Protein AF-A0A959B3N3-F1 (afdb_monomer_lite)

Structure (mmCIF, N/CA/C/O backbone):
data_AF-A0A959B3N3-F1
#
_entry.id   AF-A0A959B3N3-F1
#
loop_
_atom_site.group_PDB
_atom_site.id
_atom_site.type_symbol
_atom_site.label_atom_id
_atom_site.label_alt_id
_atom_site.label_comp_id
_atom_site.label_asym_id
_atom_site.label_entity_id
_atom_site.label_seq_id
_atom_site.pdbx_PDB_ins_code
_atom_site.Cartn_x
_atom_site.Cartn_y
_atom_site.Cartn_z
_atom_site.occupancy
_atom_site.B_iso_or_equiv
_atom_site.auth_seq_id
_atom_site.auth_comp_id
_atom_site.auth_asym_id
_atom_site.auth_atom_id
_atom_site.pdbx_PDB_model_num
ATOM 1 N N . LEU A 1 1 ? -29.443 10.489 -6.679 1.00 75.12 1 LEU A N 1
ATOM 2 C CA . LEU A 1 1 ? -28.954 9.112 -6.446 1.00 75.12 1 LEU A CA 1
ATOM 3 C C . LEU A 1 1 ? -28.829 8.736 -4.958 1.00 75.12 1 LEU A C 1
ATOM 5 O O . LEU A 1 1 ? -28.704 7.553 -4.718 1.00 75.12 1 LEU A O 1
ATOM 9 N N . ASN A 1 2 ? -28.940 9.650 -3.974 1.00 88.50 2 ASN A N 1
ATOM 10 C CA . ASN A 1 2 ? -28.895 9.331 -2.5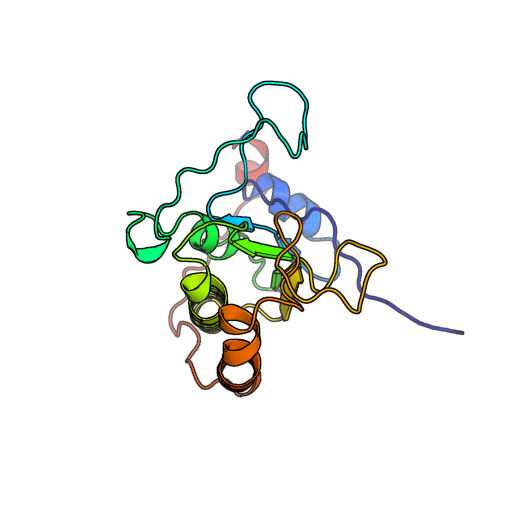25 1.00 88.50 2 ASN A CA 1
ATOM 11 C C . ASN A 1 2 ? -27.792 8.323 -2.126 1.00 88.50 2 ASN A C 1
ATOM 13 O O . ASN A 1 2 ? -28.043 7.385 -1.376 1.00 88.50 2 ASN A O 1
ATOM 17 N N . VAL A 1 3 ? -26.597 8.496 -2.697 1.00 91.31 3 VAL A N 1
ATOM 18 C CA . VAL A 1 3 ? -25.421 7.670 -2.403 1.00 91.31 3 VAL A CA 1
ATOM 19 C C . VAL A 1 3 ? -24.629 8.355 -1.297 1.00 91.31 3 VAL A C 1
ATOM 21 O O . VAL A 1 3 ? -24.395 9.560 -1.378 1.00 91.31 3 VAL A O 1
ATOM 24 N N . GLN A 1 4 ? -24.224 7.583 -0.294 1.00 91.88 4 GLN A N 1
ATOM 25 C CA . GLN A 1 4 ? -23.245 7.970 0.719 1.00 91.88 4 GLN A CA 1
ATOM 26 C C . GLN A 1 4 ? -21.955 7.192 0.450 1.00 91.88 4 GLN A C 1
ATOM 28 O O . GLN A 1 4 ? -22.017 6.011 0.106 1.00 91.88 4 GLN A O 1
ATOM 33 N N . ALA A 1 5 ? -20.812 7.863 0.563 1.00 93.50 5 ALA A N 1
ATOM 34 C CA . ALA A 1 5 ? -19.488 7.273 0.404 1.00 93.50 5 ALA A CA 1
ATOM 35 C C . ALA A 1 5 ? -18.629 7.667 1.613 1.00 93.50 5 ALA A C 1
ATOM 37 O O . ALA A 1 5 ? -18.752 8.815 2.049 1.00 93.50 5 ALA A O 1
ATOM 38 N N . PRO A 1 6 ? -17.802 6.750 2.144 1.00 94.69 6 PRO A N 1
ATOM 39 C CA . PRO A 1 6 ? -16.911 7.061 3.253 1.00 94.69 6 PRO A CA 1
ATOM 40 C C . PRO A 1 6 ? -15.811 8.032 2.805 1.00 94.69 6 PRO A C 1
ATOM 42 O O . PRO A 1 6 ? -15.392 8.014 1.644 1.00 94.69 6 PRO A O 1
ATOM 45 N N . ILE A 1 7 ? -15.343 8.870 3.725 1.00 95.00 7 ILE A N 1
ATOM 46 C CA . ILE A 1 7 ? -14.313 9.885 3.500 1.00 95.00 7 ILE A CA 1
ATOM 47 C C . ILE A 1 7 ? -13.099 9.591 4.389 1.00 95.00 7 ILE A C 1
ATOM 49 O O . ILE A 1 7 ? -13.245 9.379 5.591 1.00 95.00 7 ILE A O 1
ATOM 53 N N . THR A 1 8 ? -11.910 9.644 3.789 1.00 94.25 8 THR A N 1
ATOM 54 C CA . THR A 1 8 ? -10.601 9.664 4.466 1.00 94.25 8 T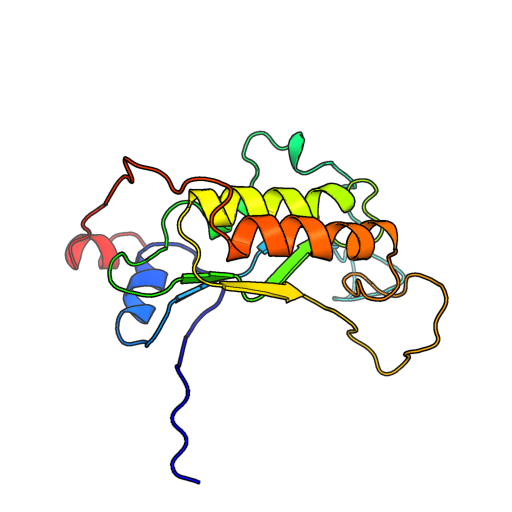HR A CA 1
ATOM 55 C C . THR A 1 8 ? -9.822 10.918 4.061 1.00 94.25 8 THR A C 1
ATOM 57 O O . THR A 1 8 ? -10.274 11.689 3.206 1.00 94.25 8 THR A O 1
ATOM 60 N N . GLY A 1 9 ? -8.687 11.156 4.713 1.00 92.25 9 GLY A N 1
ATOM 61 C CA . GLY A 1 9 ? -7.895 12.372 4.608 1.00 92.25 9 GLY A CA 1
ATOM 62 C C . GLY A 1 9 ? -6.548 12.108 3.957 1.00 92.25 9 GLY A C 1
ATOM 63 O O . GLY A 1 9 ? -6.462 11.887 2.751 1.00 92.25 9 GLY A O 1
ATOM 64 N N . ALA A 1 10 ? -5.489 12.215 4.756 1.00 89.12 10 ALA A N 1
ATOM 65 C CA . ALA A 1 10 ? -4.125 11.973 4.308 1.00 89.12 10 ALA A CA 1
ATOM 66 C C . ALA A 1 10 ? -3.822 10.470 4.244 1.00 89.12 10 ALA A C 1
ATOM 68 O O . ALA A 1 10 ? -4.444 9.669 4.933 1.00 89.12 10 ALA A O 1
ATOM 69 N N . ASN A 1 11 ? -2.830 10.120 3.437 1.00 88.12 11 ASN A N 1
ATOM 70 C CA . ASN A 1 11 ? -2.425 8.752 3.112 1.00 88.12 11 ASN A CA 1
ATOM 71 C C . ASN A 1 11 ? -0.922 8.516 3.350 1.00 88.12 11 ASN A C 1
ATOM 73 O O . ASN A 1 11 ? -0.313 7.652 2.730 1.00 88.12 11 ASN A O 1
ATOM 77 N N . ALA A 1 12 ? -0.310 9.371 4.162 1.00 84.50 12 ALA A N 1
ATOM 78 C CA . ALA A 1 12 ? 1.100 9.328 4.517 1.00 84.50 12 ALA A CA 1
ATOM 79 C C . ALA A 1 12 ? 1.209 9.783 5.970 1.00 84.50 12 ALA A C 1
ATOM 81 O O . ALA A 1 12 ? 1.616 10.911 6.256 1.00 84.50 12 ALA A O 1
ATOM 82 N N . LEU A 1 13 ? 0.720 8.946 6.879 1.00 82.75 13 LEU A N 1
ATOM 83 C CA . LEU A 1 13 ? 0.649 9.299 8.289 1.00 82.75 13 LEU A CA 1
ATOM 84 C C . LEU A 1 13 ? 2.064 9.304 8.876 1.00 82.75 13 LEU A C 1
ATOM 86 O O . LEU A 1 13 ? 2.720 8.275 8.989 1.00 82.75 13 LEU A O 1
ATOM 90 N N . GLY A 1 14 ? 2.561 10.486 9.241 1.00 80.25 14 GLY A N 1
ATOM 91 C CA . GLY A 1 14 ? 3.908 10.661 9.784 1.00 80.25 14 GLY A CA 1
ATOM 92 C C . GLY A 1 14 ? 3.991 10.494 11.300 1.00 80.25 14 GLY A C 1
ATOM 93 O O . GLY A 1 14 ? 5.087 10.495 11.864 1.00 80.25 14 GLY A O 1
ATOM 94 N N . GLY A 1 15 ? 2.850 10.371 11.980 1.00 84.25 15 GLY A N 1
ATOM 95 C CA . GLY A 1 15 ? 2.783 10.246 13.427 1.00 84.25 15 GLY A CA 1
ATOM 96 C C . GLY A 1 15 ? 1.388 10.506 13.982 1.00 84.25 15 GLY A C 1
ATOM 97 O O . GLY A 1 15 ? 0.422 10.739 13.261 1.00 84.25 15 GLY A O 1
ATOM 98 N N . VAL A 1 16 ? 1.299 10.515 15.307 1.00 85.19 16 VAL A N 1
ATOM 99 C CA . VAL A 1 16 ? 0.043 10.712 16.047 1.00 85.19 16 VAL A CA 1
ATOM 100 C C . VAL A 1 16 ? -0.568 12.093 15.811 1.00 85.19 16 VAL A C 1
ATOM 102 O O . VAL A 1 16 ? -1.786 12.222 15.810 1.00 85.19 16 VAL A O 1
ATOM 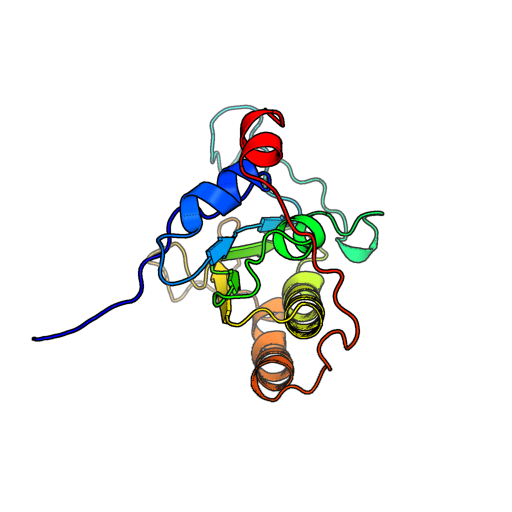105 N N . SER A 1 17 ? 0.257 13.124 15.586 1.00 85.88 17 SER A N 1
ATOM 106 C CA . SER A 1 17 ? -0.248 14.450 15.209 1.00 85.88 17 SER A CA 1
ATOM 107 C C . SER A 1 17 ? -1.055 14.371 13.914 1.00 85.88 17 SER A C 1
ATOM 109 O O . SER A 1 17 ? -2.207 14.798 13.892 1.00 85.88 17 SER A O 1
ATOM 111 N N . ASP A 1 18 ? -0.524 13.709 12.883 1.00 87.25 18 ASP A N 1
ATOM 112 C CA . ASP A 1 18 ? -1.244 13.507 11.623 1.00 87.25 18 ASP A CA 1
ATOM 113 C C . ASP A 1 18 ? -2.483 12.626 11.821 1.00 87.25 18 ASP A C 1
ATOM 115 O O . ASP A 1 18 ? -3.557 12.972 11.327 1.00 87.25 18 ASP A O 1
ATOM 119 N N . ALA A 1 19 ? -2.375 11.543 12.602 1.00 87.62 19 ALA A N 1
ATOM 120 C CA . ALA A 1 19 ? -3.509 10.669 12.914 1.00 87.62 19 ALA A CA 1
ATOM 121 C C . ALA A 1 19 ? -4.658 11.431 13.605 1.00 87.62 19 ALA A C 1
ATOM 123 O O . ALA A 1 19 ? -5.818 11.250 13.237 1.00 87.62 19 ALA A O 1
ATOM 124 N N . SER A 1 20 ? -4.345 12.353 14.525 1.00 88.69 20 SER A N 1
ATOM 125 C CA . SER A 1 20 ? -5.347 13.165 15.234 1.00 88.69 20 SER A CA 1
ATOM 126 C C . SER A 1 20 ? -6.166 14.050 14.290 1.00 88.69 20 SER A C 1
ATOM 128 O O . SER A 1 20 ? -7.364 14.254 14.482 1.00 88.69 20 SER A O 1
ATOM 130 N N . THR A 1 21 ? -5.557 14.518 13.194 1.00 89.69 21 THR A N 1
ATOM 131 C CA . THR A 1 21 ? -6.276 15.313 12.187 1.00 89.69 21 THR A CA 1
ATOM 132 C C . THR A 1 21 ? -7.317 14.494 11.418 1.00 89.69 21 THR A C 1
ATOM 134 O O . THR A 1 21 ? -8.199 15.073 10.780 1.00 89.69 21 THR A O 1
ATOM 137 N N . GLN A 1 22 ? -7.245 13.160 11.500 1.00 91.38 22 GLN A N 1
ATOM 138 C CA . GLN A 1 22 ? -8.146 12.225 10.828 1.00 91.38 22 GLN A CA 1
ATOM 139 C C . GLN A 1 22 ? -9.253 11.677 11.748 1.00 91.38 22 GLN A C 1
ATOM 141 O O . GLN A 1 22 ? -10.141 10.966 11.280 1.00 91.38 22 GLN A O 1
ATOM 146 N N . GLU A 1 23 ? -9.281 12.042 13.036 1.00 91.12 23 GLU A N 1
ATOM 147 C CA . GLU A 1 23 ? -10.293 11.575 14.004 1.00 91.12 23 GLU A CA 1
ATOM 148 C C . GLU A 1 23 ? -11.738 11.908 13.591 1.00 91.12 23 GLU A C 1
ATOM 150 O O . GLU A 1 23 ? -12.680 11.185 13.920 1.00 91.12 23 GLU A O 1
ATOM 155 N N . GLY A 1 24 ? -11.933 12.986 12.830 1.00 93.50 24 GLY A N 1
ATOM 156 C CA . GLY A 1 24 ? -13.243 13.393 12.316 1.00 93.50 24 GLY A CA 1
ATOM 157 C C . GLY A 1 24 ? -13.712 12.656 11.055 1.00 93.50 24 GLY A C 1
ATOM 158 O O . GLY A 1 24 ? -14.784 12.982 10.550 1.00 93.50 24 GLY A O 1
ATOM 159 N N . LEU A 1 25 ? -12.917 11.725 10.517 1.00 95.62 25 LEU A N 1
ATOM 160 C CA . LEU A 1 25 ? -13.167 11.047 9.239 1.00 95.62 25 LEU A CA 1
ATOM 161 C C . LEU A 1 25 ? -13.780 9.653 9.432 1.00 95.62 25 LEU A C 1
ATOM 163 O O . LEU A 1 25 ? -13.830 9.134 10.551 1.00 95.62 25 LEU A O 1
ATOM 167 N N . ASP A 1 26 ? -14.273 9.048 8.349 1.00 96.31 26 ASP A N 1
ATOM 168 C CA . ASP A 1 26 ? -14.984 7.763 8.410 1.00 96.31 26 ASP A CA 1
ATOM 169 C C . ASP A 1 26 ? -14.030 6.568 8.561 1.00 96.31 26 ASP A C 1
ATOM 171 O O . ASP A 1 26 ? -14.414 5.538 9.112 1.00 96.31 26 ASP A O 1
ATOM 175 N N . TYR A 1 27 ? -12.800 6.696 8.062 1.00 95.06 27 TYR A N 1
ATOM 176 C CA . TYR A 1 27 ? -11.740 5.691 8.143 1.00 95.06 27 TYR A CA 1
ATOM 177 C C . TYR A 1 27 ? -10.367 6.352 7.988 1.00 95.06 27 TYR A C 1
ATOM 179 O O . TYR A 1 27 ? -10.274 7.512 7.582 1.00 95.06 27 TYR A O 1
ATOM 187 N N . VAL A 1 28 ? -9.312 5.606 8.305 1.00 94.56 28 VAL A N 1
ATOM 188 C CA . VAL A 1 28 ? -7.914 6.032 8.181 1.00 94.56 28 VAL A CA 1
ATOM 189 C C . VAL A 1 28 ? -7.250 5.247 7.052 1.00 94.56 28 VAL A C 1
ATOM 191 O O . VAL A 1 28 ? -7.533 4.064 6.881 1.00 94.56 28 VAL A O 1
ATOM 194 N N . ASP A 1 29 ? -6.392 5.895 6.269 1.00 94.50 29 ASP A N 1
ATOM 195 C CA . ASP A 1 29 ? -5.685 5.269 5.150 1.00 94.50 29 ASP A CA 1
ATOM 196 C C . ASP A 1 29 ? -4.193 5.608 5.171 1.00 94.50 29 ASP A C 1
ATOM 198 O O . ASP A 1 29 ? -3.812 6.683 5.636 1.00 94.50 29 ASP A O 1
ATOM 202 N N . ASP A 1 30 ? -3.351 4.711 4.660 1.00 94.00 30 ASP A N 1
ATOM 203 C CA . ASP A 1 30 ? -1.915 4.969 4.555 1.00 94.00 30 ASP A CA 1
ATOM 204 C C . ASP A 1 30 ? -1.251 4.218 3.403 1.00 94.00 30 ASP A C 1
ATOM 206 O O . ASP A 1 30 ? -1.687 3.136 2.994 1.00 94.00 30 ASP A O 1
ATOM 210 N N . HIS A 1 31 ? -0.176 4.796 2.874 1.00 94.56 31 HIS A N 1
ATOM 211 C CA . HIS A 1 31 ? 0.515 4.326 1.679 1.00 94.56 31 HIS A CA 1
ATOM 212 C C . HIS A 1 31 ? 1.983 4.064 1.964 1.00 94.56 31 HIS A C 1
ATOM 214 O O . HIS A 1 31 ? 2.660 4.808 2.672 1.00 94.56 31 HIS A O 1
ATOM 220 N N . SER A 1 32 ? 2.532 3.029 1.336 1.00 94.56 32 SER A N 1
ATOM 221 C CA . SER A 1 32 ? 3.963 2.767 1.441 1.00 94.56 32 SER A CA 1
ATOM 222 C C . SER A 1 32 ? 4.496 1.994 0.251 1.00 94.56 32 SER A C 1
ATOM 224 O O . SER A 1 32 ? 3.799 1.214 -0.389 1.00 94.56 32 SER A O 1
ATOM 226 N N . TYR A 1 33 ? 5.768 2.211 -0.060 1.00 95.50 33 TYR A N 1
ATOM 227 C CA . TYR A 1 33 ? 6.426 1.611 -1.209 1.00 95.50 33 TYR A CA 1
ATOM 228 C C . TYR A 1 33 ? 7.756 1.016 -0.779 1.00 95.50 33 TYR A C 1
ATOM 230 O O . TYR A 1 33 ? 8.547 1.656 -0.084 1.00 95.50 33 TYR A O 1
ATOM 238 N N . TRP A 1 34 ? 8.030 -0.207 -1.225 1.00 96.94 34 TRP A N 1
ATOM 239 C CA . TRP A 1 34 ? 9.353 -0.793 -1.068 1.00 96.94 34 TRP A CA 1
ATOM 240 C C . TRP A 1 34 ? 10.231 -0.465 -2.272 1.00 96.94 34 TRP A C 1
ATOM 242 O O . TRP A 1 34 ? 9.833 -0.666 -3.423 1.00 96.94 34 TRP A O 1
ATOM 252 N N . ASP A 1 35 ? 11.447 -0.000 -1.979 1.00 95.12 35 ASP A N 1
ATOM 253 C CA . ASP A 1 35 ? 12.487 0.296 -2.966 1.00 95.12 35 ASP A CA 1
ATOM 254 C C . ASP A 1 35 ? 12.007 1.223 -4.098 1.00 95.12 35 ASP A C 1
ATOM 256 O O . ASP A 1 35 ? 12.218 0.966 -5.285 1.00 95.12 35 ASP A O 1
ATOM 260 N N . HIS A 1 36 ? 11.313 2.299 -3.710 1.00 95.00 36 HIS A N 1
ATOM 261 C CA . HIS A 1 36 ? 10.808 3.315 -4.630 1.00 95.00 36 HIS A CA 1
ATOM 262 C C . HIS A 1 36 ? 11.953 3.912 -5.474 1.00 95.00 36 HIS A C 1
ATOM 264 O O . HIS A 1 36 ? 13.026 4.193 -4.929 1.00 95.00 36 HIS A O 1
ATOM 270 N N . PRO A 1 37 ? 11.751 4.154 -6.786 1.00 96.00 37 PRO A N 1
ATOM 271 C CA . PRO A 1 37 ? 12.784 4.730 -7.636 1.00 96.00 37 PRO A CA 1
ATOM 272 C C . PRO A 1 37 ? 13.220 6.111 -7.135 1.00 96.00 37 PRO A C 1
ATOM 274 O O . PRO A 1 37 ? 12.396 6.970 -6.811 1.00 96.00 37 PRO A O 1
ATOM 277 N N . TRP A 1 38 ? 14.532 6.328 -7.105 1.00 96.25 38 TRP A N 1
ATOM 278 C CA . TRP A 1 38 ? 15.144 7.633 -6.895 1.00 96.25 38 TRP A CA 1
ATOM 279 C C . TRP A 1 38 ? 15.567 8.225 -8.237 1.00 96.25 38 TRP A C 1
ATOM 281 O O . TRP A 1 38 ? 16.161 7.539 -9.068 1.00 96.25 38 TRP A O 1
ATOM 291 N N . PHE A 1 39 ? 15.288 9.511 -8.438 1.00 97.44 39 PHE A N 1
ATOM 292 C CA . PHE A 1 39 ? 15.538 10.223 -9.687 1.00 97.44 39 PHE A CA 1
ATOM 293 C C . PHE A 1 39 ? 16.639 11.276 -9.470 1.00 97.44 39 PHE A C 1
ATOM 295 O O . PHE A 1 39 ? 16.355 12.332 -8.905 1.00 97.44 39 PHE A O 1
ATOM 302 N N . PRO A 1 40 ? 17.894 11.030 -9.898 1.00 96.94 40 PRO A N 1
ATOM 303 C CA . PRO A 1 40 ? 19.010 11.954 -9.665 1.00 96.94 40 PRO A CA 1
ATOM 304 C C . PRO A 1 40 ? 18.882 13.291 -10.408 1.00 96.94 40 PRO A C 1
ATOM 306 O O . PRO A 1 40 ? 19.556 14.258 -10.061 1.00 96.94 40 PRO A O 1
ATOM 309 N N . GLY A 1 41 ? 18.088 13.313 -11.483 1.00 96.69 41 GLY A N 1
ATOM 310 C CA . GLY A 1 41 ? 17.852 14.482 -12.326 1.00 96.69 41 GLY A CA 1
ATOM 311 C C . GLY A 1 41 ? 16.414 14.971 -12.214 1.00 96.69 41 GLY A C 1
ATOM 312 O O . GLY A 1 41 ? 16.032 15.591 -11.226 1.00 96.69 41 GLY A O 1
ATOM 313 N N . ASN A 1 42 ? 15.620 14.710 -13.254 1.00 97.31 42 ASN A N 1
ATOM 314 C CA . ASN A 1 42 ? 14.218 15.108 -13.281 1.00 97.31 42 ASN A CA 1
ATOM 315 C C . ASN A 1 42 ? 13.343 14.069 -12.567 1.00 97.31 42 ASN A C 1
ATOM 317 O O . ASN A 1 42 ? 13.539 12.872 -12.791 1.00 97.31 42 ASN A O 1
ATOM 321 N N . PRO A 1 43 ? 12.343 14.494 -11.773 1.00 95.81 43 PRO A N 1
ATOM 322 C CA . PRO A 1 43 ? 11.345 13.581 -11.229 1.00 95.81 43 PRO A CA 1
ATOM 323 C C . PRO A 1 43 ? 10.704 12.738 -12.334 1.00 95.81 43 PRO A C 1
ATOM 325 O O . PRO A 1 43 ? 10.345 13.269 -13.386 1.00 95.81 43 PRO A O 1
ATOM 328 N N . TRP A 1 44 ? 10.546 11.438 -12.075 1.00 94.12 44 TRP A N 1
ATOM 329 C CA . TRP A 1 44 ? 9.894 10.487 -12.982 1.00 94.12 44 TRP A CA 1
ATOM 330 C C . TRP A 1 44 ? 10.586 10.288 -14.339 1.00 94.12 44 TRP A C 1
ATOM 332 O O . TRP A 1 44 ? 9.955 9.816 -15.284 1.00 94.12 44 TRP A O 1
ATOM 342 N N . ASP A 1 45 ? 11.876 10.615 -14.454 1.00 95.31 45 ASP A N 1
ATOM 343 C CA . ASP A 1 45 ? 12.659 10.341 -15.661 1.00 95.31 45 ASP A CA 1
ATOM 344 C C . ASP A 1 45 ? 12.760 8.820 -15.903 1.00 95.31 45 ASP A C 1
ATOM 346 O O . ASP A 1 45 ? 13.349 8.115 -15.082 1.00 95.31 45 ASP A O 1
ATOM 350 N N . PRO A 1 46 ? 12.229 8.285 -17.019 1.00 91.75 46 PRO A N 1
ATOM 351 C CA . PRO A 1 46 ? 12.254 6.848 -17.291 1.00 91.75 46 PRO A CA 1
ATOM 352 C C . PRO A 1 46 ? 13.635 6.329 -17.723 1.00 91.75 46 PRO A C 1
ATOM 354 O O . PRO A 1 46 ? 13.829 5.114 -17.806 1.00 91.75 46 PRO A O 1
ATOM 357 N N . TYR A 1 47 ? 14.595 7.217 -17.993 1.00 94.31 47 TYR A N 1
ATOM 358 C CA . TYR A 1 47 ? 15.941 6.886 -18.463 1.00 94.31 47 TYR A CA 1
ATOM 359 C C . TYR A 1 47 ? 17.038 7.169 -17.429 1.00 94.31 47 TYR A C 1
ATOM 361 O O . TYR A 1 47 ? 18.150 6.664 -17.584 1.00 94.31 47 TYR A O 1
ATOM 369 N N . ASN A 1 48 ? 16.748 7.951 -16.386 1.00 96.00 48 ASN A N 1
ATOM 370 C CA . ASN A 1 48 ? 17.697 8.292 -15.327 1.00 96.00 48 ASN A CA 1
ATOM 371 C C . ASN A 1 48 ? 17.063 8.148 -13.939 1.00 96.00 48 ASN A C 1
ATOM 373 O O . ASN A 1 48 ? 16.630 9.120 -13.317 1.00 96.00 48 ASN A O 1
ATOM 377 N N . TRP A 1 49 ? 17.030 6.912 -13.459 1.00 96.50 49 TRP A N 1
ATOM 378 C CA . TRP A 1 49 ? 16.525 6.550 -12.142 1.00 96.50 49 TRP A CA 1
ATOM 379 C C . TRP A 1 49 ? 17.338 5.384 -11.580 1.00 96.50 49 TRP A C 1
ATOM 381 O O . TRP A 1 49 ? 17.960 4.625 -12.327 1.00 96.50 49 TRP A O 1
ATOM 391 N N . LEU A 1 50 ? 17.342 5.253 -10.258 1.00 96.75 50 LEU A N 1
ATOM 392 C CA . LEU A 1 50 ? 18.013 4.181 -9.531 1.00 96.75 50 LEU A CA 1
ATOM 393 C C . LEU A 1 50 ? 17.042 3.521 -8.551 1.00 96.75 50 LEU A C 1
ATOM 395 O O . LEU A 1 50 ? 16.130 4.163 -8.038 1.00 96.75 50 LEU A O 1
ATOM 399 N N . ILE A 1 51 ? 17.300 2.252 -8.255 1.00 96.44 51 ILE A N 1
ATOM 400 C CA . ILE A 1 51 ? 16.721 1.515 -7.127 1.00 96.44 51 ILE A CA 1
ATOM 401 C C . ILE A 1 51 ? 17.858 0.857 -6.345 1.00 96.44 51 ILE A C 1
ATOM 403 O O . ILE A 1 51 ? 18.932 0.606 -6.904 1.00 96.44 51 ILE A O 1
ATOM 407 N N . ASN A 1 52 ? 17.632 0.528 -5.076 1.00 95.44 52 ASN A N 1
ATOM 408 C CA . ASN A 1 52 ? 18.610 -0.213 -4.276 1.00 95.44 52 ASN A CA 1
ATOM 409 C C . ASN A 1 52 ? 18.649 -1.696 -4.667 1.00 95.44 52 ASN A C 1
ATOM 411 O O . ASN A 1 52 ? 19.665 -2.369 -4.466 1.00 95.44 52 ASN A O 1
ATOM 415 N N . ASN A 1 53 ? 17.545 -2.202 -5.227 1.00 96.69 53 ASN A N 1
ATOM 416 C CA . ASN A 1 53 ? 17.336 -3.582 -5.648 1.00 96.69 53 ASN A CA 1
ATOM 417 C C . ASN A 1 53 ? 17.592 -4.586 -4.513 1.00 96.69 53 ASN A C 1
ATOM 419 O O . ASN A 1 53 ? 18.278 -5.595 -4.699 1.00 96.69 53 ASN A O 1
ATOM 423 N N . GLN A 1 54 ? 17.086 -4.266 -3.320 1.00 95.94 54 GLN A N 1
ATOM 424 C CA . GLN A 1 54 ? 17.225 -5.083 -2.115 1.00 95.94 54 GLN A CA 1
ATOM 425 C C . GLN A 1 54 ? 15.910 -5.800 -1.774 1.00 95.94 54 GLN A C 1
ATOM 427 O O . GLN A 1 54 ? 14.833 -5.276 -2.078 1.00 95.94 54 GLN A O 1
ATOM 432 N N . PRO A 1 55 ? 15.974 -6.983 -1.140 1.00 96.75 55 PRO A N 1
ATOM 433 C CA . PRO A 1 55 ? 14.794 -7.638 -0.586 1.00 96.75 55 PRO A CA 1
ATOM 434 C C . PRO A 1 55 ? 14.296 -6.902 0.660 1.00 96.75 55 PRO A C 1
ATOM 436 O O . PRO A 1 55 ? 15.100 -6.556 1.530 1.00 96.75 55 PRO A O 1
ATOM 439 N N . LEU A 1 56 ? 12.977 -6.744 0.773 1.00 96.31 56 LEU A N 1
ATOM 440 C CA . LEU A 1 56 ? 12.310 -6.230 1.972 1.00 96.31 56 LEU A CA 1
ATOM 441 C C . LEU A 1 56 ? 12.630 -7.120 3.166 1.00 96.31 56 LEU A C 1
ATOM 443 O O . LEU A 1 56 ? 12.936 -6.628 4.242 1.00 96.31 56 LEU A O 1
ATOM 447 N N . LEU A 1 57 ? 12.634 -8.438 2.968 1.00 92.88 57 LEU A N 1
ATOM 448 C CA . LEU A 1 57 ? 12.850 -9.398 4.052 1.00 92.88 57 LEU A CA 1
ATOM 449 C C . LEU A 1 57 ? 14.268 -9.376 4.651 1.00 92.88 57 LEU A C 1
ATOM 451 O O . LEU A 1 57 ? 14.509 -10.044 5.656 1.00 92.88 57 LEU A O 1
ATOM 455 N N . LYS A 1 58 ? 15.223 -8.649 4.050 1.00 94.69 58 LYS A N 1
ATOM 456 C CA . LYS A 1 58 ? 16.543 -8.399 4.663 1.00 94.69 58 LYS A CA 1
ATOM 457 C C . LYS A 1 58 ? 16.686 -6.995 5.234 1.00 94.69 58 LYS A C 1
ATOM 459 O O . LYS A 1 58 ? 17.752 -6.673 5.758 1.00 94.69 58 LYS A O 1
ATOM 464 N N . ASP A 1 59 ? 15.652 -6.174 5.130 1.00 94.44 59 ASP A N 1
ATOM 465 C CA . ASP A 1 59 ? 15.606 -4.910 5.835 1.00 94.44 59 ASP A CA 1
ATOM 466 C C . ASP A 1 59 ? 15.381 -5.166 7.322 1.00 94.44 59 ASP A C 1
ATOM 468 O O . ASP A 1 59 ? 14.415 -5.823 7.709 1.00 94.44 59 ASP A O 1
ATOM 472 N N . GLY A 1 60 ? 16.268 -4.640 8.167 1.00 90.25 60 GLY A N 1
ATOM 473 C CA . GLY A 1 60 ? 16.238 -4.904 9.609 1.00 90.25 60 GLY A CA 1
ATOM 474 C C . GLY A 1 60 ? 14.965 -4.416 10.305 1.00 90.25 60 GLY A C 1
ATOM 475 O O . GLY A 1 60 ? 14.671 -4.869 11.408 1.00 90.25 60 GLY A O 1
ATOM 476 N N . TYR A 1 61 ? 14.216 -3.522 9.658 1.00 89.12 61 TYR A N 1
ATOM 477 C CA . TYR A 1 61 ? 13.002 -2.918 10.194 1.00 89.12 61 TYR A CA 1
ATOM 478 C C . TYR A 1 61 ? 11.749 -3.239 9.384 1.00 89.12 61 TYR A C 1
ATOM 480 O O . TYR A 1 61 ? 10.689 -2.743 9.748 1.00 89.12 61 TYR A O 1
ATOM 488 N N . LEU A 1 62 ? 11.848 -4.010 8.291 1.00 91.56 62 LEU A N 1
ATOM 489 C CA . LEU A 1 62 ? 10.747 -4.209 7.336 1.00 91.56 62 LEU A CA 1
ATOM 490 C C . LEU A 1 62 ? 10.039 -2.887 6.989 1.00 91.56 62 LEU A C 1
ATOM 492 O O . LEU A 1 62 ? 8.816 -2.819 6.919 1.00 91.56 62 LEU A O 1
ATOM 496 N N . SER A 1 63 ? 10.819 -1.822 6.826 1.00 90.06 63 SER A N 1
ATOM 497 C CA . SER A 1 63 ? 10.406 -0.422 6.957 1.00 90.06 63 SER A CA 1
ATOM 498 C C . SER A 1 63 ? 9.153 -0.066 6.170 1.00 90.06 63 SER A C 1
ATOM 500 O O . SER A 1 63 ? 8.266 0.560 6.729 1.00 90.06 63 SER A O 1
ATOM 502 N N . SER A 1 64 ? 9.008 -0.516 4.919 1.00 93.62 64 SER A N 1
ATOM 503 C CA . SER A 1 64 ? 7.779 -0.225 4.160 1.00 93.62 64 SER A CA 1
ATOM 504 C C . SER A 1 64 ? 6.508 -0.807 4.797 1.00 93.62 64 SER A C 1
ATOM 506 O O . SER A 1 64 ? 5.466 -0.166 4.739 1.00 93.62 64 SER A O 1
ATOM 508 N N . ILE A 1 65 ? 6.584 -1.989 5.411 1.00 93.50 65 ILE A N 1
ATOM 509 C CA . ILE A 1 65 ? 5.467 -2.627 6.119 1.00 93.50 65 ILE A CA 1
ATOM 510 C C . ILE A 1 65 ? 5.288 -1.990 7.492 1.00 93.50 65 ILE A C 1
ATOM 512 O O . ILE A 1 65 ? 4.178 -1.650 7.877 1.00 93.50 65 ILE A O 1
ATOM 516 N N . THR A 1 66 ? 6.381 -1.775 8.218 1.00 89.31 66 THR A N 1
ATOM 517 C CA . THR A 1 66 ? 6.338 -1.136 9.536 1.00 89.31 66 THR A CA 1
ATOM 518 C C . THR A 1 66 ? 5.757 0.275 9.452 1.00 89.31 66 THR A C 1
ATOM 520 O O . THR A 1 66 ? 4.957 0.630 10.302 1.00 89.31 66 THR A O 1
ATOM 523 N N . ASN A 1 67 ? 6.053 1.051 8.407 1.00 87.75 67 ASN A N 1
ATOM 524 C CA . ASN A 1 67 ? 5.507 2.402 8.240 1.00 87.75 67 ASN A CA 1
ATOM 525 C C . ASN A 1 67 ? 3.970 2.441 8.245 1.00 87.75 67 ASN A C 1
ATOM 527 O O . ASN A 1 67 ? 3.409 3.368 8.806 1.00 87.75 67 ASN A O 1
ATOM 531 N N . ILE A 1 68 ? 3.308 1.428 7.682 1.00 89.62 68 ILE A N 1
ATOM 532 C CA . ILE A 1 68 ? 1.836 1.338 7.628 1.00 89.62 68 ILE A CA 1
ATOM 533 C C . ILE A 1 68 ? 1.259 0.502 8.783 1.00 89.62 68 ILE A C 1
ATOM 535 O O . ILE A 1 68 ? 0.135 0.702 9.221 1.00 89.62 68 ILE A O 1
ATOM 539 N N . CYS A 1 69 ? 2.017 -0.443 9.336 1.00 84.00 69 CYS A N 1
ATOM 540 C CA . CYS A 1 69 ? 1.506 -1.341 10.373 1.00 84.00 69 CYS A CA 1
ATOM 541 C C . CYS A 1 69 ? 1.848 -0.912 11.813 1.00 84.00 69 CYS A C 1
ATOM 543 O O . CYS A 1 69 ? 1.232 -1.410 12.751 1.00 84.00 69 CYS A O 1
ATOM 545 N N . ALA A 1 70 ? 2.802 -0.002 12.036 1.00 72.94 70 ALA A N 1
ATOM 546 C CA . ALA A 1 70 ? 3.367 0.277 13.365 1.00 72.94 70 ALA A CA 1
ATOM 547 C C . ALA A 1 70 ? 2.576 1.265 14.248 1.00 72.94 70 ALA A C 1
ATOM 549 O O . ALA A 1 70 ? 3.170 1.940 15.089 1.00 72.94 70 ALA A O 1
ATOM 550 N N . GLY A 1 71 ? 1.245 1.303 14.132 1.00 65.75 71 GLY A N 1
ATOM 551 C CA . GLY A 1 71 ? 0.396 1.875 15.188 1.00 65.75 71 GLY A CA 1
ATOM 552 C C . GLY A 1 71 ? -0.128 3.293 14.960 1.00 65.75 71 GLY A C 1
ATOM 553 O O . GLY A 1 71 ? -0.345 4.016 15.927 1.00 65.75 71 GLY A O 1
ATOM 554 N N . LEU A 1 72 ? -0.366 3.690 13.707 1.00 77.62 72 LEU A N 1
ATOM 555 C CA . LEU A 1 72 ? -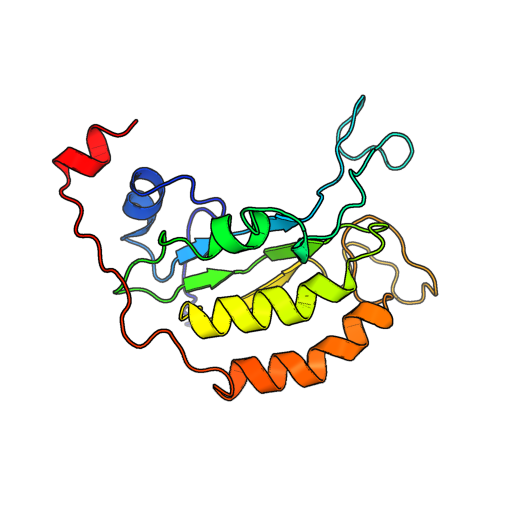1.142 4.903 13.381 1.00 77.62 72 LEU A CA 1
ATOM 556 C C . LEU A 1 72 ? -2.622 4.607 13.109 1.00 77.62 72 LEU A C 1
ATOM 558 O O . LEU A 1 72 ? -3.368 5.465 12.642 1.00 77.62 72 LEU A O 1
ATOM 562 N N . GLN A 1 73 ? -3.046 3.387 13.428 1.00 85.62 73 GLN A N 1
ATOM 563 C CA . GLN A 1 73 ? -4.439 2.981 13.384 1.00 85.62 73 GLN A CA 1
ATOM 564 C C . GLN A 1 73 ? -5.171 3.565 14.595 1.00 85.62 73 GLN A C 1
ATOM 566 O O . GLN A 1 73 ? -4.700 3.459 15.729 1.00 85.62 73 GLN A O 1
ATOM 571 N N . LEU A 1 74 ? -6.325 4.183 14.351 1.00 90.00 74 LEU A N 1
ATOM 572 C CA . LEU A 1 74 ? -7.221 4.633 15.411 1.00 90.00 74 LEU A CA 1
ATOM 573 C C . LEU A 1 74 ? -8.142 3.467 15.777 1.00 90.00 74 LEU A C 1
ATOM 575 O O . LEU A 1 74 ? -8.819 2.930 14.906 1.00 90.00 74 LEU A O 1
ATOM 579 N N . SER A 1 75 ? -8.166 3.069 17.052 1.00 88.94 75 SER A N 1
ATOM 580 C CA . SER A 1 75 ? -8.854 1.848 17.505 1.00 88.94 75 SER A CA 1
ATOM 581 C C . SER A 1 75 ? -10.373 1.857 17.303 1.00 88.94 75 SER A C 1
ATOM 583 O O . SER A 1 75 ? -11.016 0.812 17.381 1.00 88.94 75 SER A O 1
ATOM 585 N N . ASP A 1 76 ? -10.964 3.021 17.045 1.00 91.25 76 ASP A N 1
ATOM 586 C CA . ASP A 1 76 ? -12.389 3.211 16.793 1.00 91.25 76 ASP A CA 1
ATOM 587 C C . ASP A 1 76 ? -12.733 3.404 15.305 1.00 91.25 76 ASP A C 1
ATOM 589 O O . ASP A 1 76 ? -13.889 3.695 14.981 1.00 91.25 76 ASP A O 1
ATOM 593 N N . LYS A 1 77 ? -11.764 3.241 14.391 1.00 93.50 77 LYS A N 1
ATOM 594 C CA . LYS A 1 77 ? -11.960 3.446 12.950 1.00 93.50 77 LYS A CA 1
ATOM 595 C C . LYS A 1 77 ? -11.432 2.289 12.112 1.00 93.50 77 LYS A C 1
ATOM 597 O O . LYS A 1 77 ? -10.388 1.734 12.440 1.00 93.50 77 LYS A O 1
ATOM 602 N N . PRO A 1 78 ? -12.079 1.998 10.968 1.00 95.31 78 PRO A N 1
ATOM 603 C CA . PRO A 1 78 ? -11.476 1.135 9.972 1.00 95.31 78 PRO A CA 1
ATOM 604 C C . PRO A 1 78 ? -10.147 1.714 9.478 1.00 95.31 78 PRO A C 1
ATOM 606 O O . PRO A 1 78 ? -10.026 2.932 9.292 1.00 95.31 78 PRO A O 1
ATOM 609 N N . TYR A 1 79 ? -9.183 0.842 9.209 1.00 94.69 79 TYR A N 1
ATOM 610 C CA . TYR A 1 79 ? -7.879 1.206 8.672 1.00 94.69 79 TYR A CA 1
ATOM 611 C C . TYR A 1 79 ? -7.619 0.515 7.333 1.00 94.69 79 TYR A C 1
ATOM 613 O O . TYR A 1 79 ? -7.735 -0.705 7.203 1.00 94.69 79 TYR A O 1
ATOM 621 N N . THR A 1 80 ? -7.243 1.286 6.317 1.00 95.69 80 THR A N 1
ATOM 622 C CA . THR A 1 80 ? -6.946 0.768 4.981 1.00 95.69 80 THR A CA 1
ATOM 623 C C . THR A 1 80 ? -5.524 1.082 4.546 1.00 95.69 80 THR A C 1
ATOM 625 O O . THR A 1 80 ? -4.912 2.061 4.956 1.00 95.69 80 THR A O 1
ATOM 628 N N . VAL A 1 81 ? -5.003 0.233 3.667 1.00 96.06 81 VAL A N 1
ATOM 629 C CA . VAL A 1 81 ? -3.780 0.484 2.909 1.00 96.06 81 VAL A CA 1
ATOM 630 C C . VAL A 1 81 ? -4.185 0.559 1.449 1.00 96.06 81 VAL A C 1
ATOM 632 O O . VAL A 1 81 ? -4.253 -0.471 0.771 1.00 96.06 81 VAL A O 1
ATOM 635 N N . SER A 1 82 ? -4.547 1.752 0.974 1.00 95.50 82 SER A N 1
ATOM 636 C CA . SER A 1 82 ? -5.085 1.892 -0.382 1.00 95.50 82 SER A CA 1
ATOM 637 C C . SER A 1 82 ? -4.021 1.976 -1.484 1.00 95.50 82 SER A C 1
ATOM 639 O O . SER A 1 82 ? -4.351 1.814 -2.663 1.00 95.50 82 SER A O 1
ATOM 641 N N . GLU A 1 83 ? -2.742 2.120 -1.124 1.00 95.88 83 GLU A N 1
ATOM 642 C CA . GLU A 1 83 ? -1.622 1.962 -2.051 1.00 95.88 83 GLU A CA 1
ATOM 643 C C . GLU A 1 83 ? -0.412 1.281 -1.400 1.00 95.88 83 GLU A C 1
ATOM 645 O O . GLU A 1 83 ? 0.165 1.751 -0.418 1.00 95.88 83 GLU A O 1
ATOM 650 N N . TYR A 1 84 ? 0.026 0.182 -2.015 1.00 96.88 84 TYR A N 1
ATOM 651 C CA . TYR A 1 84 ? 1.315 -0.442 -1.731 1.00 96.88 84 TYR A CA 1
ATOM 652 C C . TYR A 1 84 ? 1.911 -1.083 -2.984 1.00 96.88 84 TYR A C 1
ATOM 654 O O . TYR A 1 84 ? 1.195 -1.738 -3.751 1.00 96.88 84 TYR A O 1
ATOM 662 N N . ASN A 1 85 ? 3.225 -0.933 -3.190 1.00 97.00 85 ASN A N 1
ATOM 663 C CA . ASN A 1 85 ? 3.939 -1.593 -4.286 1.00 97.00 85 ASN A CA 1
ATOM 664 C C . ASN A 1 85 ? 5.431 -1.808 -3.997 1.00 97.00 85 ASN A C 1
ATOM 666 O O . ASN A 1 85 ? 6.050 -1.102 -3.203 1.00 97.00 85 ASN A O 1
ATOM 670 N N . HIS A 1 86 ? 6.031 -2.765 -4.704 1.00 96.88 86 HIS A N 1
ATOM 671 C CA . HIS A 1 86 ? 7.480 -2.902 -4.849 1.00 96.88 86 HIS A CA 1
ATOM 672 C C . HIS A 1 86 ? 7.848 -2.533 -6.286 1.00 96.88 86 HIS A C 1
ATOM 674 O O . HIS A 1 86 ? 7.443 -3.241 -7.210 1.00 96.88 86 HIS A O 1
ATOM 680 N N . ALA A 1 87 ? 8.618 -1.465 -6.496 1.00 94.50 87 ALA A N 1
ATOM 681 C CA . ALA A 1 87 ? 8.853 -0.940 -7.841 1.00 94.50 87 ALA A CA 1
ATOM 682 C C . ALA A 1 87 ? 9.617 -1.925 -8.752 1.00 94.50 87 ALA A C 1
ATOM 684 O O .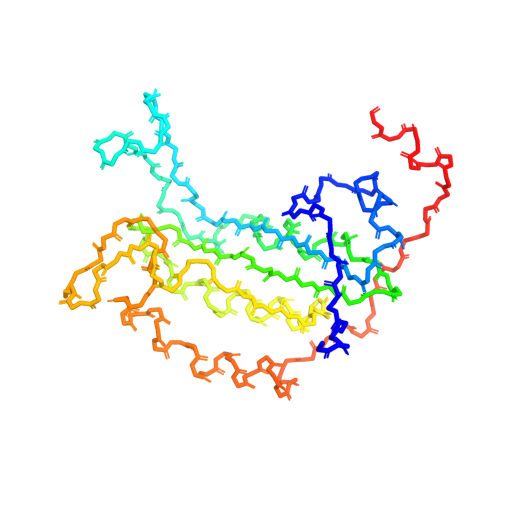 ALA A 1 87 ? 10.633 -2.516 -8.378 1.00 94.50 87 ALA A O 1
ATOM 685 N N . ALA A 1 88 ? 9.164 -2.082 -9.994 1.00 94.44 88 ALA A N 1
ATOM 686 C CA . ALA A 1 88 ? 9.939 -2.696 -11.062 1.00 94.44 88 ALA A CA 1
ATOM 687 C C . ALA A 1 88 ? 11.191 -1.856 -11.356 1.00 94.44 88 ALA A C 1
ATOM 689 O O . ALA A 1 88 ? 11.112 -0.627 -11.375 1.00 94.44 88 ALA A O 1
ATOM 690 N N . PRO A 1 89 ? 12.344 -2.493 -11.634 1.00 94.06 89 PRO A N 1
ATOM 691 C CA . PRO A 1 89 ? 12.590 -3.921 -11.821 1.00 94.06 89 PRO A CA 1
ATOM 692 C C . PRO A 1 89 ? 13.234 -4.585 -10.589 1.00 94.06 89 PRO A C 1
ATOM 694 O O . PRO A 1 89 ? 14.115 -5.433 -10.760 1.00 94.06 89 PRO A O 1
ATOM 697 N N . ASN A 1 90 ? 12.856 -4.209 -9.358 1.00 96.31 90 ASN A N 1
ATOM 698 C CA . ASN A 1 90 ? 13.388 -4.877 -8.168 1.00 96.31 90 ASN A CA 1
ATOM 699 C C . ASN A 1 90 ? 13.205 -6.408 -8.300 1.00 96.31 90 ASN A C 1
ATOM 701 O O . ASN A 1 90 ? 12.152 -6.910 -8.699 1.00 96.31 90 ASN A O 1
ATOM 705 N N . ARG A 1 91 ? 14.266 -7.173 -8.028 1.00 96.19 91 ARG A N 1
ATOM 706 C CA . ARG A 1 91 ? 14.306 -8.632 -8.245 1.00 96.19 91 ARG A CA 1
ATOM 707 C C . ARG A 1 91 ? 13.524 -9.434 -7.205 1.00 96.19 91 ARG A C 1
ATOM 709 O O . ARG A 1 91 ? 13.340 -10.633 -7.387 1.00 96.19 91 ARG A O 1
ATOM 716 N N . PHE A 1 92 ? 13.097 -8.782 -6.134 1.00 96.88 92 PHE A N 1
ATOM 717 C CA . PHE A 1 92 ? 12.451 -9.359 -4.962 1.00 96.88 92 PHE A CA 1
ATOM 718 C C . PHE A 1 92 ? 10.980 -8.956 -4.848 1.00 96.88 92 PHE A C 1
ATOM 720 O O . PHE A 1 92 ? 10.355 -9.210 -3.828 1.00 96.88 92 PHE A O 1
ATOM 727 N N . ARG A 1 93 ? 10.384 -8.380 -5.900 1.00 96.06 93 ARG A N 1
ATOM 728 C CA . ARG A 1 93 ? 8.984 -7.914 -5.891 1.00 96.06 93 ARG A CA 1
ATOM 729 C C . ARG A 1 93 ? 7.966 -8.985 -5.521 1.00 96.06 93 ARG A C 1
ATOM 731 O O . ARG A 1 93 ? 6.893 -8.649 -5.041 1.00 96.06 93 ARG A O 1
ATOM 738 N N . THR A 1 94 ? 8.272 -10.267 -5.712 1.00 96.44 94 THR A N 1
ATOM 739 C CA . THR A 1 94 ? 7.397 -11.361 -5.259 1.00 96.44 94 THR A CA 1
ATOM 740 C C . THR A 1 94 ? 7.180 -11.356 -3.746 1.00 96.44 94 THR A C 1
ATOM 742 O O . THR A 1 94 ? 6.206 -11.942 -3.286 1.00 96.44 94 THR A O 1
ATOM 745 N N . GLU A 1 95 ? 8.032 -10.659 -2.981 1.00 96.56 95 GLU A N 1
ATOM 746 C CA . GLU A 1 95 ? 7.841 -10.441 -1.548 1.00 96.56 95 GLU A CA 1
ATOM 747 C C . GLU A 1 95 ? 6.606 -9.580 -1.232 1.00 96.56 95 GLU A C 1
ATOM 749 O O . GLU A 1 95 ? 5.994 -9.729 -0.176 1.00 96.56 95 GLU A O 1
ATOM 754 N N . MET A 1 96 ? 6.207 -8.716 -2.168 1.00 96.25 96 MET A N 1
ATOM 755 C CA . MET A 1 96 ? 5.166 -7.702 -2.014 1.00 96.25 96 MET A CA 1
ATOM 756 C C . MET A 1 96 ? 3.828 -8.270 -1.537 1.00 96.25 96 MET A C 1
ATOM 758 O O . MET A 1 96 ? 3.304 -7.847 -0.508 1.00 96.25 96 MET A O 1
ATOM 762 N N . VAL A 1 97 ? 3.267 -9.224 -2.291 1.00 97.19 97 VAL A N 1
ATOM 763 C CA . VAL A 1 97 ? 1.869 -9.642 -2.104 1.00 97.19 97 VAL A CA 1
ATOM 764 C C . VAL A 1 97 ? 1.683 -10.364 -0.777 1.00 97.19 97 VAL A C 1
ATOM 766 O O . VAL A 1 97 ? 0.747 -10.092 -0.030 1.00 97.19 97 VAL A O 1
ATOM 769 N N . HIS A 1 98 ? 2.593 -11.286 -0.476 1.00 94.50 98 HIS A N 1
ATOM 770 C CA . HIS A 1 98 ? 2.482 -12.111 0.713 1.00 94.50 98 HIS A CA 1
ATOM 771 C C . HIS A 1 98 ? 2.883 -11.371 1.988 1.00 94.50 98 HIS A C 1
ATOM 773 O O . HIS A 1 98 ? 2.309 -11.647 3.036 1.00 94.50 98 HIS A O 1
ATOM 779 N N . ALA A 1 99 ? 3.849 -10.443 1.914 1.00 95.25 99 ALA A N 1
ATOM 780 C CA . ALA A 1 99 ? 4.317 -9.719 3.087 1.00 95.25 99 ALA A CA 1
ATOM 781 C C . ALA A 1 99 ? 3.212 -8.783 3.557 1.00 95.25 99 ALA A C 1
ATOM 783 O O . ALA A 1 99 ? 2.771 -8.902 4.694 1.00 95.25 99 ALA A O 1
ATOM 784 N N . LEU A 1 100 ? 2.684 -7.945 2.661 1.00 95.88 100 LEU A N 1
ATOM 785 C CA . LEU A 1 100 ? 1.595 -7.053 3.032 1.00 95.88 100 LEU A CA 1
ATOM 786 C C . LEU A 1 100 ? 0.366 -7.836 3.497 1.00 95.88 100 LEU A C 1
ATOM 788 O O . LEU A 1 100 ? -0.108 -7.577 4.588 1.00 95.88 100 LEU A O 1
ATOM 792 N N . ALA A 1 101 ? -0.100 -8.849 2.757 1.00 95.75 101 ALA A N 1
ATOM 793 C CA . ALA A 1 101 ? -1.278 -9.613 3.181 1.00 95.75 101 ALA A CA 1
ATOM 794 C C . ALA A 1 101 ? -1.115 -10.251 4.573 1.00 95.75 101 ALA A C 1
ATOM 796 O O . ALA A 1 101 ? -2.077 -10.285 5.338 1.00 95.75 101 ALA A O 1
ATOM 797 N N . ALA A 1 102 ? 0.081 -10.749 4.906 1.00 94.31 102 ALA A N 1
ATOM 798 C CA . ALA A 1 102 ? 0.335 -11.366 6.202 1.00 94.31 102 ALA A CA 1
ATOM 799 C C . ALA A 1 102 ? 0.392 -10.348 7.344 1.00 94.31 102 ALA A C 1
ATOM 801 O O . ALA A 1 102 ? -0.276 -10.540 8.357 1.00 94.31 102 ALA A O 1
ATOM 802 N N . TYR A 1 103 ? 1.152 -9.265 7.176 1.00 94.19 103 TYR A N 1
ATOM 803 C CA . TYR A 1 103 ? 1.268 -8.232 8.204 1.00 94.19 103 TYR A CA 1
ATOM 804 C C . TYR A 1 103 ? -0.028 -7.439 8.359 1.00 94.19 103 TYR A C 1
ATOM 806 O O . TYR A 1 103 ? -0.442 -7.178 9.479 1.00 94.19 103 TYR A O 1
ATOM 814 N N . SER A 1 104 ? -0.729 -7.136 7.269 1.00 94.69 104 SER A N 1
ATOM 815 C CA . SER A 1 104 ? -2.041 -6.497 7.322 1.00 94.69 104 SER A CA 1
ATOM 816 C C . SER A 1 104 ? -3.071 -7.349 8.064 1.00 94.69 104 SER A C 1
ATOM 818 O O . SER A 1 104 ? -3.800 -6.808 8.884 1.00 94.69 104 SER A O 1
ATOM 820 N N . ALA A 1 105 ? -3.106 -8.669 7.832 1.00 94.69 105 ALA A N 1
ATOM 821 C CA . ALA A 1 105 ? -3.985 -9.563 8.592 1.00 94.69 105 ALA A CA 1
ATOM 822 C C . ALA A 1 105 ? -3.614 -9.608 10.083 1.00 94.69 105 ALA A C 1
ATOM 824 O O . ALA A 1 105 ? -4.495 -9.607 10.933 1.00 94.69 105 ALA A O 1
ATOM 825 N N . PHE A 1 106 ? -2.316 -9.624 10.400 1.00 93.31 106 PHE A N 1
ATOM 826 C CA . PHE A 1 106 ? -1.840 -9.623 11.783 1.00 93.31 106 PHE A CA 1
ATOM 827 C C . PHE A 1 106 ? -2.159 -8.310 12.519 1.00 93.31 106 PHE A C 1
ATOM 829 O O . PHE A 1 106 ? -2.512 -8.337 13.690 1.00 93.31 106 PHE A O 1
ATOM 836 N N . HIS A 1 107 ? -2.061 -7.172 11.831 1.00 92.12 107 HIS A N 1
ATOM 837 C CA . HIS A 1 107 ? -2.284 -5.835 12.387 1.00 92.12 107 HIS A CA 1
ATOM 838 C C . HIS A 1 107 ? -3.723 -5.320 12.220 1.00 92.12 107 HIS A C 1
ATOM 840 O O . HIS A 1 107 ? -3.923 -4.116 12.318 1.00 92.12 107 HIS A O 1
ATOM 846 N N . GLY A 1 108 ? -4.699 -6.177 11.909 1.00 92.44 108 GLY A N 1
ATOM 847 C CA . GLY A 1 108 ? -6.111 -5.772 11.862 1.00 92.44 108 GLY A CA 1
ATOM 848 C C . GLY A 1 108 ? -6.463 -4.760 10.762 1.00 92.44 108 GLY A C 1
ATOM 849 O O . GLY A 1 108 ? -7.403 -3.993 10.908 1.00 92.44 108 GLY A O 1
ATOM 850 N N . VAL A 1 109 ? -5.721 -4.726 9.649 1.00 94.88 109 VAL A N 1
ATOM 851 C CA . VAL A 1 109 ? -6.048 -3.847 8.512 1.00 94.88 109 VAL A CA 1
ATOM 852 C C . VAL A 1 109 ? -7.354 -4.316 7.859 1.00 94.88 109 VAL A C 1
ATOM 854 O O . VAL A 1 109 ? -7.467 -5.475 7.463 1.00 94.88 109 VAL A O 1
ATOM 857 N N . ASP A 1 110 ? -8.307 -3.408 7.652 1.00 95.44 110 ASP A N 1
ATOM 858 C CA . ASP A 1 110 ? -9.641 -3.707 7.114 1.00 95.44 110 ASP A CA 1
ATOM 859 C C . ASP A 1 110 ? -9.694 -3.784 5.581 1.00 95.44 110 ASP A C 1
ATOM 861 O O . ASP A 1 110 ? -10.604 -4.382 4.997 1.00 95.44 110 ASP A O 1
ATOM 865 N N . GLY A 1 111 ? -8.728 -3.175 4.889 1.00 95.31 111 GLY A N 1
ATOM 866 C CA . GLY A 1 111 ? -8.719 -3.127 3.430 1.00 95.31 111 GLY A CA 1
ATOM 867 C C . GLY A 1 111 ? -7.337 -2.923 2.829 1.00 95.31 111 GLY A C 1
ATOM 868 O O . GLY A 1 111 ? -6.561 -2.100 3.297 1.00 95.31 111 GLY A O 1
ATOM 869 N N . ILE A 1 112 ? -7.053 -3.655 1.750 1.00 96.31 112 ILE A N 1
ATOM 870 C CA . ILE A 1 112 ? -5.827 -3.510 0.961 1.00 96.31 112 ILE A CA 1
ATOM 871 C C . ILE A 1 112 ? -6.205 -3.213 -0.489 1.00 96.31 112 ILE A C 1
ATOM 873 O O . ILE A 1 112 ? -6.940 -3.989 -1.114 1.00 96.31 112 ILE A O 1
ATOM 877 N N . MET A 1 113 ? -5.644 -2.144 -1.049 1.00 95.94 113 MET A N 1
ATOM 878 C CA . MET A 1 113 ? -5.685 -1.841 -2.474 1.00 95.94 113 MET A CA 1
ATOM 879 C C . MET A 1 113 ? -4.257 -1.672 -3.000 1.00 95.94 113 MET A C 1
ATOM 881 O O . MET A 1 113 ? -3.373 -1.119 -2.354 1.00 95.94 113 MET A O 1
ATOM 885 N N . TRP A 1 114 ? -4.007 -2.245 -4.174 1.00 96.31 114 TRP A N 1
ATOM 886 C CA . TRP A 1 114 ? -2.659 -2.377 -4.717 1.00 96.31 114 TRP A CA 1
ATOM 887 C C . TRP A 1 114 ? -2.434 -1.321 -5.785 1.00 96.31 114 TRP A C 1
ATOM 889 O O . TRP A 1 114 ? -3.179 -1.273 -6.770 1.00 96.31 114 TRP A O 1
ATOM 899 N N . PHE A 1 115 ? -1.385 -0.521 -5.620 1.00 96.06 115 PHE A N 1
ATOM 900 C CA . PHE A 1 115 ? -0.977 0.447 -6.627 1.00 96.06 115 PHE A CA 1
ATOM 901 C C . PHE A 1 115 ? 0.017 -0.209 -7.580 1.00 96.06 115 PHE A C 1
ATOM 903 O O . PHE A 1 115 ? 0.960 -0.812 -7.113 1.00 96.06 115 PHE A O 1
ATOM 910 N N . ASP A 1 116 ? -0.117 -0.166 -8.894 1.00 94.31 116 ASP A N 1
ATOM 911 C CA . ASP A 1 116 ? -1.388 -0.063 -9.593 1.00 94.31 116 ASP A CA 1
ATOM 912 C C . ASP A 1 116 ? -1.595 -1.300 -10.463 1.00 94.31 116 ASP A C 1
ATOM 914 O O . ASP A 1 116 ? -0.664 -2.055 -10.761 1.00 94.31 116 ASP A O 1
ATOM 918 N N . TYR A 1 117 ? -2.843 -1.538 -10.872 1.00 94.69 117 TYR A N 1
ATOM 919 C CA . TYR A 1 117 ? -3.117 -2.597 -11.835 1.00 94.69 117 TYR A CA 1
ATOM 920 C C . TYR A 1 117 ? -2.480 -2.245 -13.184 1.00 94.69 117 TYR A C 1
ATOM 922 O O . TYR A 1 117 ? -1.618 -2.978 -13.670 1.00 94.69 117 TYR A O 1
ATOM 930 N N . ASN A 1 118 ? -2.862 -1.099 -13.754 1.00 93.94 118 ASN A N 1
ATOM 931 C CA . ASN A 1 118 ? -2.337 -0.541 -14.997 1.00 93.94 118 ASN A CA 1
ATOM 932 C C . ASN A 1 118 ? -2.377 0.995 -14.938 1.00 93.94 118 ASN A C 1
ATOM 934 O O . ASN A 1 118 ? -3.459 1.576 -15.001 1.00 93.94 118 ASN A O 1
ATOM 938 N N . GLY A 1 119 ? -1.214 1.637 -14.867 1.00 89.50 119 GLY A N 1
ATOM 939 C CA . GLY A 1 119 ? -1.068 3.096 -14.825 1.00 89.50 119 GLY A CA 1
ATOM 940 C C . GLY A 1 119 ? -1.110 3.772 -16.193 1.00 89.50 119 GLY A C 1
ATOM 941 O O . GLY A 1 119 ? -0.917 4.981 -16.302 1.00 89.50 119 GLY A O 1
ATOM 942 N N . GLY A 1 120 ? -1.319 3.002 -17.264 1.00 87.50 120 GLY A N 1
ATOM 943 C CA . GLY A 1 120 ? -1.388 3.499 -18.632 1.00 87.50 120 GLY A CA 1
ATOM 944 C C . GLY A 1 120 ? -2.677 3.111 -19.352 1.00 87.50 120 GLY A C 1
ATOM 945 O O . GLY A 1 120 ? -3.587 2.499 -18.805 1.00 87.50 120 GLY A O 1
ATOM 946 N N . SER A 1 121 ? -2.743 3.455 -20.637 1.00 90.00 121 SER A N 1
ATOM 947 C CA . SER A 1 121 ? -3.863 3.107 -21.525 1.00 90.00 121 SER A CA 1
ATOM 948 C C . SER A 1 121 ? -3.600 1.873 -22.395 1.00 90.00 121 SER A C 1
ATOM 950 O O . SER A 1 121 ? -4.486 1.424 -23.121 1.00 90.00 121 SER A O 1
ATOM 952 N N . GLN A 1 122 ? -2.385 1.321 -22.347 1.00 88.06 122 GLN A N 1
ATOM 953 C CA . GLN A 1 122 ? -2.020 0.122 -23.094 1.00 88.06 122 GLN A CA 1
ATOM 954 C C . GLN A 1 122 ? -2.400 -1.122 -22.284 1.00 88.06 122 GLN A C 1
ATOM 956 O O . GLN A 1 122 ? -1.924 -1.296 -21.165 1.00 88.06 122 GLN A O 1
ATOM 961 N N . TRP A 1 123 ? -3.205 -2.005 -22.870 1.00 89.88 123 TRP A N 1
ATOM 962 C CA . TRP A 1 123 ? -3.666 -3.242 -22.226 1.00 89.88 123 TRP A CA 1
ATOM 963 C C . TRP A 1 123 ? -2.992 -4.497 -22.792 1.00 89.88 123 TRP A C 1
ATOM 965 O O . TRP A 1 123 ? -2.684 -5.415 -22.043 1.00 89.88 123 TRP A O 1
ATOM 975 N N . ASP A 1 124 ? -2.658 -4.494 -24.084 1.00 89.12 124 ASP A N 1
ATOM 976 C CA . ASP A 1 124 ? -2.162 -5.680 -24.805 1.00 89.12 124 ASP A CA 1
ATOM 977 C C . ASP A 1 124 ? -0.627 -5.829 -24.788 1.00 89.12 124 ASP A C 1
ATOM 979 O O . ASP A 1 124 ? -0.038 -6.522 -25.619 1.00 89.12 124 ASP A O 1
ATOM 983 N N . GLY A 1 125 ? 0.061 -5.126 -23.883 1.00 84.06 125 GLY A N 1
ATOM 984 C CA . GLY A 1 125 ? 1.515 -5.223 -23.764 1.00 84.06 125 GLY A CA 1
ATOM 985 C C . GLY A 1 125 ? 1.943 -6.556 -23.150 1.00 84.06 125 GLY A C 1
ATOM 986 O O . GLY A 1 125 ? 1.369 -7.006 -22.165 1.00 84.06 125 GLY A O 1
ATOM 987 N N . ASN A 1 126 ? 2.994 -7.170 -23.692 1.00 88.38 126 ASN A N 1
ATOM 988 C CA . ASN A 1 126 ? 3.532 -8.458 -23.231 1.00 88.38 126 ASN A CA 1
ATOM 989 C C . ASN A 1 126 ? 4.870 -8.327 -22.476 1.00 88.38 126 ASN A C 1
ATOM 991 O O . ASN A 1 126 ? 5.637 -9.283 -22.388 1.00 88.38 126 ASN A O 1
ATOM 995 N N . PHE A 1 127 ? 5.161 -7.135 -21.957 1.00 89.44 127 PHE A N 1
ATOM 996 C CA . PHE A 1 127 ? 6.352 -6.830 -21.172 1.00 89.44 127 PHE A CA 1
ATOM 997 C C . PHE A 1 127 ? 6.007 -5.849 -20.048 1.00 89.44 127 PHE A C 1
ATOM 999 O O . PHE A 1 127 ? 5.051 -5.073 -20.161 1.00 89.44 127 PHE A O 1
ATOM 1006 N N . LEU A 1 128 ? 6.805 -5.876 -18.978 1.00 88.94 128 LEU A N 1
ATOM 1007 C CA . LEU A 1 128 ? 6.707 -4.919 -17.878 1.00 88.94 128 LEU A CA 1
ATOM 1008 C C . LEU A 1 128 ? 7.148 -3.539 -18.357 1.00 88.94 128 LEU A C 1
ATOM 1010 O O . LEU A 1 128 ? 8.263 -3.378 -18.851 1.00 88.94 128 LEU A O 1
ATOM 1014 N N . ASN A 1 129 ? 6.275 -2.551 -18.213 1.00 85.88 129 ASN A N 1
ATOM 1015 C CA . ASN A 1 129 ? 6.549 -1.167 -18.562 1.00 85.88 129 ASN A CA 1
ATOM 1016 C C . ASN A 1 129 ? 6.239 -0.256 -17.370 1.00 85.88 129 ASN A C 1
ATOM 1018 O O . ASN A 1 129 ? 5.231 -0.423 -16.691 1.00 85.88 129 ASN A O 1
ATOM 1022 N N . GLY A 1 130 ? 7.105 0.729 -17.138 1.00 89.06 130 GLY A N 1
ATOM 1023 C CA . GLY A 1 130 ? 6.996 1.597 -15.969 1.00 89.06 130 GLY A CA 1
ATOM 1024 C C . GLY A 1 130 ? 7.380 0.897 -14.664 1.00 89.06 130 GLY A C 1
ATOM 1025 O O . GLY A 1 130 ? 7.913 -0.213 -14.663 1.00 89.06 130 GLY A O 1
ATOM 1026 N N . PHE A 1 131 ? 7.137 1.592 -13.556 1.00 94.25 131 PHE A N 1
ATOM 1027 C CA . PHE A 1 131 ? 7.623 1.187 -12.239 1.00 94.25 131 PHE A CA 1
ATOM 1028 C C . PHE A 1 131 ? 6.611 0.342 -11.462 1.00 94.25 131 PHE A C 1
ATOM 1030 O O . PHE A 1 131 ? 7.013 -0.583 -10.770 1.00 94.25 131 PHE A O 1
ATOM 1037 N N . PHE A 1 132 ? 5.310 0.618 -11.572 1.00 96.00 132 PHE A N 1
ATOM 1038 C CA . PHE A 1 132 ? 4.342 0.097 -10.595 1.00 96.00 132 PHE A CA 1
ATOM 1039 C C . PHE A 1 132 ? 3.305 -0.871 -11.157 1.00 96.00 132 PHE A C 1
ATOM 1041 O O . PHE A 1 132 ? 2.795 -1.697 -10.403 1.00 96.00 132 PHE A O 1
ATOM 1048 N N . SER A 1 133 ? 3.039 -0.843 -12.465 1.00 95.00 133 SER A N 1
ATOM 1049 C CA . SER A 1 133 ? 1.964 -1.639 -13.058 1.00 95.00 133 SER A CA 1
ATOM 1050 C C . SER A 1 133 ? 2.184 -3.139 -12.952 1.00 95.00 133 SER A C 1
ATOM 1052 O O . SER A 1 133 ? 3.138 -3.697 -13.499 1.00 95.00 133 SER A O 1
ATOM 1054 N N . ILE A 1 134 ? 1.253 -3.805 -12.266 1.00 95.44 134 ILE A N 1
ATOM 1055 C CA . ILE A 1 134 ? 1.365 -5.228 -11.929 1.00 95.44 134 ILE A CA 1
ATOM 1056 C C . ILE A 1 134 ? 0.639 -6.149 -12.911 1.00 95.44 134 ILE A C 1
ATOM 1058 O O . ILE A 1 134 ? 0.989 -7.322 -12.982 1.00 95.44 134 ILE A O 1
ATOM 1062 N N . HIS A 1 135 ? -0.324 -5.657 -13.705 1.00 93.94 135 HIS A N 1
ATOM 1063 C CA . HIS A 1 135 ? -1.185 -6.502 -14.556 1.00 93.94 135 HIS A CA 1
ATOM 1064 C C . HIS A 1 135 ? -0.435 -7.409 -15.549 1.00 93.94 135 HIS A C 1
ATOM 1066 O O . HIS A 1 135 ? -0.982 -8.424 -15.975 1.00 93.94 135 HIS A O 1
ATOM 1072 N N . ARG A 1 136 ? 0.804 -7.059 -15.920 1.00 93.19 136 ARG A N 1
ATOM 1073 C CA . ARG A 1 136 ? 1.655 -7.824 -16.855 1.00 93.19 136 ARG A CA 1
ATOM 1074 C C . ARG A 1 136 ? 2.702 -8.686 -16.157 1.00 93.19 136 ARG A C 1
ATOM 1076 O O . ARG A 1 136 ? 3.418 -9.437 -16.817 1.00 93.19 136 ARG A O 1
ATOM 1083 N N . ASP A 1 137 ? 2.824 -8.565 -14.839 1.00 94.25 137 ASP A N 1
ATOM 1084 C CA . ASP A 1 137 ? 3.781 -9.329 -14.058 1.00 94.25 137 ASP A CA 1
ATOM 1085 C C . ASP A 1 137 ? 3.144 -10.606 -13.527 1.00 94.25 137 ASP A C 1
ATOM 1087 O O . ASP A 1 137 ? 2.545 -10.638 -12.453 1.00 94.25 137 ASP A O 1
ATOM 1091 N N . ASN A 1 138 ? 3.311 -11.695 -14.274 1.00 93.75 138 ASN A N 1
ATOM 1092 C CA . ASN A 1 138 ? 2.789 -12.997 -13.871 1.00 93.75 138 ASN A CA 1
ATOM 1093 C C . ASN A 1 138 ? 3.379 -13.486 -12.541 1.00 93.75 138 ASN A C 1
ATOM 1095 O O . ASN A 1 138 ? 2.701 -14.224 -11.830 1.00 93.75 138 ASN A O 1
ATOM 1099 N N . SER A 1 139 ? 4.607 -13.081 -12.187 1.00 94.25 139 SER A N 1
ATOM 1100 C CA . SER A 1 139 ? 5.219 -13.479 -10.912 1.00 94.2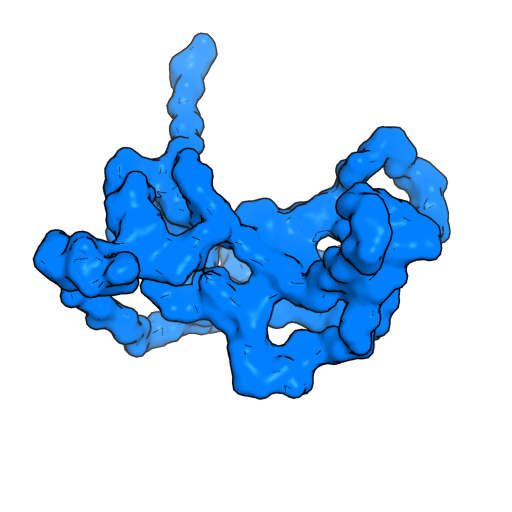5 139 SER A CA 1
ATOM 1101 C C . SER A 1 139 ? 4.501 -12.860 -9.711 1.00 94.25 139 SER A C 1
ATOM 1103 O O . SER A 1 139 ? 4.471 -13.454 -8.637 1.00 94.25 139 SER A O 1
ATOM 1105 N N . ILE A 1 140 ? 3.862 -11.709 -9.922 1.00 96.44 140 ILE A N 1
ATOM 1106 C CA . ILE A 1 140 ? 3.087 -10.976 -8.926 1.00 96.44 140 ILE A CA 1
ATOM 1107 C C . ILE A 1 140 ? 1.614 -11.379 -8.985 1.00 96.44 140 ILE A C 1
ATOM 1109 O O . ILE A 1 140 ? 1.045 -11.803 -7.980 1.00 96.44 140 ILE A O 1
ATOM 1113 N N . MET A 1 141 ? 1.004 -11.331 -10.172 1.00 96.38 141 MET A N 1
ATOM 1114 C CA . MET A 1 141 ? -0.415 -11.642 -10.375 1.00 96.38 141 MET A CA 1
ATOM 1115 C C . MET A 1 141 ? -0.785 -13.066 -9.946 1.00 96.38 141 MET A C 1
ATOM 1117 O O . MET A 1 141 ? -1.889 -13.282 -9.450 1.00 96.38 141 MET A O 1
ATOM 1121 N N . ALA A 1 142 ? 0.132 -14.033 -10.073 1.00 97.56 142 ALA A N 1
ATOM 1122 C CA . ALA A 1 142 ? -0.104 -15.409 -9.635 1.00 97.56 142 ALA A CA 1
ATOM 1123 C C . ALA A 1 142 ? -0.264 -15.558 -8.109 1.00 97.56 142 ALA A C 1
ATOM 1125 O O . ALA A 1 142 ? -0.843 -16.544 -7.656 1.00 97.56 142 ALA A O 1
ATOM 1126 N N . LEU A 1 143 ? 0.218 -14.597 -7.313 1.00 98.00 143 LEU A N 1
ATOM 1127 C CA . LEU A 1 143 ? 0.139 -14.636 -5.849 1.00 98.00 143 LEU A CA 1
ATOM 1128 C C . LEU A 1 143 ? -1.232 -14.173 -5.333 1.00 98.00 143 LEU A C 1
ATOM 1130 O O . LEU A 1 143 ? -1.720 -14.675 -4.320 1.00 98.00 143 LEU A O 1
ATOM 1134 N N . PHE A 1 144 ? -1.885 -13.254 -6.048 1.00 97.56 144 PHE A N 1
ATOM 1135 C CA . PHE A 1 144 ? -3.135 -12.623 -5.619 1.00 97.56 144 PHE A CA 1
ATOM 1136 C C . PHE A 1 144 ? -4.247 -13.604 -5.233 1.00 97.56 144 PHE A C 1
ATOM 1138 O O . PHE A 1 144 ? -4.833 -13.405 -4.170 1.00 97.56 144 PHE A O 1
ATOM 1145 N N . PRO A 1 145 ? -4.557 -14.666 -6.007 1.00 97.44 145 PRO A N 1
ATOM 1146 C CA . PRO A 1 145 ? -5.630 -15.584 -5.635 1.00 97.44 145 PRO A CA 1
ATOM 1147 C C . PRO A 1 145 ? -5.427 -16.221 -4.255 1.00 97.44 145 PRO A C 1
ATOM 1149 O O . PRO A 1 145 ? -6.374 -16.298 -3.473 1.00 97.44 145 PRO A O 1
ATOM 1152 N N . ALA A 1 146 ? -4.197 -16.635 -3.937 1.00 97.31 146 ALA A N 1
ATOM 1153 C CA . ALA A 1 146 ? -3.881 -17.279 -2.668 1.00 97.31 146 ALA A CA 1
ATOM 1154 C C . ALA A 1 146 ? -3.931 -16.284 -1.502 1.00 97.31 146 ALA A C 1
ATOM 1156 O O . ALA A 1 146 ? -4.607 -16.533 -0.507 1.00 97.31 146 ALA A O 1
ATOM 1157 N N . PHE A 1 147 ? -3.272 -15.132 -1.630 1.00 97.69 147 PHE A N 1
ATOM 1158 C CA . PHE A 1 147 ? -3.170 -14.181 -0.519 1.00 97.69 147 PHE A CA 1
ATOM 1159 C C . PHE A 1 147 ? -4.439 -13.350 -0.312 1.00 97.69 147 PHE A C 1
ATOM 1161 O O . PHE A 1 147 ? -4.775 -13.041 0.826 1.00 97.69 147 PHE A O 1
ATOM 1168 N N . ALA A 1 148 ? -5.224 -13.095 -1.364 1.00 96.56 148 ALA A N 1
ATOM 1169 C CA . ALA A 1 148 ? -6.568 -12.544 -1.203 1.00 96.56 148 ALA A CA 1
ATOM 1170 C C . ALA A 1 148 ? -7.505 -13.533 -0.494 1.00 96.56 148 ALA A C 1
ATOM 1172 O O . ALA A 1 148 ? -8.388 -13.114 0.252 1.00 96.56 148 ALA A O 1
ATOM 1173 N N . TYR A 1 149 ? -7.334 -14.843 -0.717 1.00 97.31 149 TYR A N 1
ATOM 1174 C CA . TYR A 1 149 ? -8.081 -15.861 0.020 1.00 97.31 149 TYR A CA 1
ATOM 1175 C C . TYR A 1 149 ? -7.656 -15.910 1.491 1.00 97.31 149 TYR A C 1
ATOM 1177 O O . TYR A 1 149 ? -8.527 -15.914 2.355 1.00 97.31 149 TYR A O 1
ATOM 1185 N N . VAL A 1 150 ? -6.351 -15.881 1.777 1.00 96.44 150 VAL A N 1
ATOM 1186 C CA . VAL A 1 150 ? -5.819 -15.834 3.151 1.00 96.44 150 VAL A CA 1
ATOM 1187 C C . VAL A 1 150 ? -6.357 -14.629 3.920 1.00 96.44 150 VAL A C 1
ATOM 1189 O O . VAL A 1 150 ? -6.942 -14.814 4.983 1.00 96.44 150 VAL A O 1
ATOM 1192 N N . PHE A 1 151 ? -6.217 -13.428 3.355 1.00 96.62 151 PHE A N 1
ATOM 1193 C CA . PHE A 1 151 ? -6.617 -12.179 4.002 1.00 96.62 151 PHE A CA 1
ATOM 1194 C C . PHE A 1 151 ? -8.131 -12.122 4.249 1.00 96.62 151 PHE A C 1
ATOM 1196 O O . PHE A 1 151 ? -8.577 -11.989 5.382 1.00 96.62 151 PHE A O 1
ATOM 1203 N N . ARG A 1 152 ? -8.954 -12.329 3.210 1.00 95.81 152 ARG A N 1
ATOM 1204 C CA . ARG A 1 152 ? -10.417 -12.166 3.327 1.00 95.81 152 ARG A CA 1
ATOM 1205 C C . ARG A 1 152 ? -11.123 -13.239 4.154 1.00 95.81 152 ARG A C 1
ATOM 1207 O O . ARG A 1 152 ? -12.284 -13.050 4.497 1.00 95.81 152 ARG A O 1
ATOM 1214 N N . ASN A 1 153 ? -10.476 -14.377 4.404 1.00 96.81 153 ASN A N 1
ATOM 1215 C CA . ASN A 1 153 ? -11.051 -15.456 5.211 1.00 96.81 153 ASN A CA 1
ATOM 1216 C C . ASN A 1 153 ? -10.426 -15.542 6.611 1.00 96.81 153 ASN A C 1
ATOM 1218 O O . ASN A 1 153 ? -10.679 -16.527 7.299 1.00 96.81 153 ASN A O 1
ATOM 1222 N N . GLY A 1 154 ? -9.599 -14.568 7.020 1.00 94.94 154 GLY A N 1
ATOM 1223 C CA . GLY A 1 154 ? -8.969 -14.573 8.343 1.00 94.94 154 GLY A CA 1
ATOM 1224 C C . GLY A 1 154 ? -8.124 -15.825 8.596 1.00 94.94 154 GLY A C 1
ATOM 1225 O O . GLY A 1 154 ? -8.162 -16.394 9.682 1.00 94.94 154 GLY A O 1
ATOM 1226 N N . LEU A 1 155 ? -7.406 -16.318 7.574 1.00 96.81 155 LEU A N 1
ATOM 1227 C CA . LEU A 1 155 ? -6.573 -17.525 7.719 1.00 96.81 155 LEU A CA 1
ATOM 1228 C C . LEU A 1 155 ? -5.247 -17.260 8.440 1.00 96.81 155 LEU A C 1
ATOM 1230 O O . LEU A 1 155 ? -4.521 -18.201 8.758 1.00 96.81 155 LEU A O 1
ATOM 1234 N N . LEU A 1 156 ? -4.933 -15.990 8.671 1.00 95.56 156 LEU A N 1
ATOM 1235 C CA . LEU A 1 156 ? -3.919 -15.536 9.607 1.00 95.56 156 LEU A CA 1
ATOM 1236 C C . LEU A 1 156 ? -4.654 -14.814 10.731 1.00 95.56 156 LEU A C 1
ATOM 1238 O O . LEU A 1 156 ? -5.535 -14.002 10.453 1.00 95.56 156 LEU A O 1
ATOM 1242 N N . ALA A 1 157 ? -4.320 -15.165 11.970 1.00 93.88 157 ALA A N 1
ATOM 1243 C CA . ALA A 1 157 ? -4.905 -14.530 13.138 1.00 93.88 157 ALA A CA 1
ATOM 1244 C C . ALA A 1 157 ? -4.362 -13.106 13.289 1.00 93.88 157 ALA A C 1
ATOM 1246 O O . ALA A 1 157 ? -3.167 -12.869 13.081 1.00 93.88 157 ALA A O 1
ATOM 1247 N N . GLU A 1 158 ? -5.254 -12.197 13.660 1.00 93.88 158 GLU A N 1
ATOM 1248 C CA . GLU A 1 158 ? -4.904 -10.877 14.173 1.00 93.88 158 GLU A CA 1
ATOM 1249 C C . GLU A 1 158 ? -4.163 -11.012 15.513 1.00 93.88 158 GLU A C 1
ATOM 1251 O O . GLU A 1 158 ? -4.292 -12.033 16.200 1.00 93.88 158 GLU A O 1
ATOM 1256 N N . ASP A 1 159 ? -3.365 -10.008 15.875 1.00 91.56 159 ASP A N 1
ATOM 1257 C CA . ASP A 1 159 ? -2.724 -9.935 17.185 1.00 91.56 159 ASP A CA 1
ATOM 1258 C C . ASP A 1 159 ? -3.767 -9.999 18.314 1.00 91.56 159 ASP A C 1
ATOM 1260 O O . ASP A 1 159 ? -4.697 -9.199 18.391 1.00 91.56 159 ASP A O 1
ATOM 1264 N N . GLU A 1 160 ? -3.601 -10.956 19.226 1.00 91.81 160 GLU A N 1
ATOM 1265 C CA . GLU A 1 160 ? -4.496 -11.139 20.371 1.00 91.81 160 GLU A CA 1
ATOM 1266 C C . GLU A 1 160 ? -4.173 -10.174 21.525 1.00 91.81 160 GLU A C 1
ATOM 1268 O O . GLU A 1 160 ? -4.874 -10.154 22.539 1.00 91.81 160 GLU A O 1
ATOM 1273 N N . SER A 1 161 ? -3.073 -9.421 21.445 1.00 91.38 161 SER A N 1
ATOM 1274 C CA . SER A 1 161 ? -2.623 -8.517 22.510 1.00 91.38 161 SER A CA 1
ATOM 1275 C C . SER A 1 161 ? -2.066 -7.198 21.963 1.00 91.38 161 SER A C 1
ATOM 1277 O O . SER A 1 161 ? -0.915 -6.860 22.265 1.00 91.38 161 SER A O 1
ATOM 1279 N N . PRO A 1 162 ? -2.875 -6.421 21.211 1.00 87.25 162 PRO A N 1
ATOM 1280 C CA . PRO A 1 162 ? -2.424 -5.155 20.656 1.00 87.25 162 PRO A CA 1
ATOM 1281 C C . PRO A 1 162 ? -2.037 -4.175 21.770 1.00 87.25 162 PRO A C 1
ATOM 1283 O O . PRO A 1 162 ? -2.681 -4.084 22.821 1.00 87.25 162 PRO A O 1
ATOM 1286 N N . LEU A 1 163 ? -0.967 -3.414 21.535 1.00 87.44 163 LEU A N 1
ATOM 1287 C CA . LEU A 1 163 ? -0.573 -2.319 22.414 1.00 87.44 163 LEU A CA 1
ATOM 1288 C C . LEU A 1 163 ? -1.398 -1.073 22.078 1.00 87.44 163 LEU A C 1
ATOM 1290 O O . LEU A 1 163 ? -1.099 -0.368 21.118 1.00 87.44 163 LEU A O 1
ATOM 1294 N N . GLU A 1 164 ? -2.392 -0.770 22.906 1.00 88.12 164 GLU A N 1
ATOM 1295 C CA . GLU A 1 164 ? -3.144 0.480 22.801 1.00 88.12 164 GLU A CA 1
ATOM 1296 C C . GLU A 1 164 ? -2.424 1.621 23.528 1.00 88.12 164 GLU A C 1
ATOM 1298 O O . GLU A 1 164 ? -2.092 1.530 24.716 1.00 88.12 164 GLU A O 1
ATOM 1303 N N . LEU A 1 165 ? -2.201 2.724 22.815 1.00 87.50 165 LEU A N 1
ATOM 1304 C CA . LEU A 1 165 ? -1.605 3.939 23.358 1.00 87.50 165 LEU A CA 1
ATOM 1305 C C . LEU A 1 165 ? -2.665 5.038 23.423 1.00 87.50 165 LEU A C 1
ATOM 1307 O O . LEU A 1 165 ? -3.299 5.366 22.426 1.00 87.50 165 LEU A O 1
ATOM 1311 N N . GLN A 1 166 ? -2.849 5.618 24.609 1.00 87.12 166 GLN A N 1
ATOM 1312 C CA . GLN A 1 166 ? -3.751 6.751 24.806 1.00 87.12 166 GLN A CA 1
ATOM 1313 C C . GLN A 1 166 ? -2.955 8.050 24.780 1.00 87.12 166 GLN A C 1
ATOM 1315 O O . GLN A 1 166 ? -2.097 8.287 25.636 1.00 87.12 166 GLN A O 1
ATOM 1320 N N . TYR A 1 167 ? -3.267 8.901 23.812 1.00 84.94 167 TYR A N 1
ATOM 1321 C CA . TYR A 1 167 ? -2.649 10.209 23.668 1.00 84.94 167 TYR A CA 1
ATOM 1322 C C . TYR A 1 167 ? -3.567 11.288 24.237 1.00 84.94 167 TYR A C 1
ATOM 1324 O O . TYR A 1 167 ? -4.772 11.290 24.005 1.00 84.94 167 TYR A O 1
ATOM 1332 N N . THR A 1 168 ? -3.000 12.209 25.014 1.00 85.38 168 THR A N 1
ATOM 1333 C CA . THR A 1 168 ? -3.713 13.418 25.438 1.00 85.38 168 THR A CA 1
ATOM 1334 C C . THR A 1 168 ? -3.539 14.506 24.383 1.00 85.38 168 THR A C 1
ATOM 1336 O O . THR A 1 168 ? -2.511 14.534 23.706 1.00 85.38 168 THR A O 1
ATOM 1339 N N . GLU A 1 169 ? -4.476 15.455 24.289 1.00 81.25 169 GLU A N 1
ATOM 1340 C CA . GLU A 1 169 ? -4.323 16.635 23.415 1.00 81.25 169 GLU A CA 1
ATOM 1341 C C . GLU A 1 169 ? -2.966 17.330 23.638 1.00 81.25 169 GLU A C 1
ATOM 1343 O O . GLU A 1 169 ? -2.251 17.660 22.695 1.00 81.25 169 GLU A O 1
ATOM 1348 N N . ASP A 1 170 ? -2.550 17.470 24.901 1.00 82.00 170 ASP A N 1
ATOM 1349 C CA . ASP A 1 170 ? -1.247 18.033 25.274 1.00 82.00 170 ASP A CA 1
ATOM 1350 C C . ASP A 1 170 ? -0.055 17.283 24.652 1.00 82.00 170 ASP A C 1
ATOM 1352 O O . ASP A 1 170 ? 0.971 17.895 24.356 1.00 82.00 170 ASP A O 1
ATOM 1356 N N . TRP A 1 171 ? -0.157 15.964 24.477 1.00 79.44 171 TRP A N 1
ATOM 1357 C CA . TRP A 1 171 ? 0.894 15.144 23.875 1.00 79.44 171 TRP A CA 1
ATOM 1358 C C . TRP A 1 171 ? 0.915 15.290 22.348 1.00 79.44 171 TRP A C 1
ATOM 1360 O O . TRP A 1 171 ? 1.990 15.418 21.760 1.00 79.44 171 TRP A O 1
ATOM 1370 N N . VAL A 1 172 ? -0.265 15.360 21.724 1.00 80.12 172 VAL A N 1
ATOM 1371 C CA . VAL A 1 172 ? -0.443 15.592 20.279 1.00 80.12 172 VAL A CA 1
ATOM 1372 C C . VAL A 1 172 ? 0.177 16.929 19.858 1.00 80.12 172 VAL A C 1
ATOM 1374 O O . VAL A 1 172 ? 0.925 16.988 18.888 1.00 80.12 172 VAL A O 1
ATOM 1377 N N . TYR A 1 173 ? -0.044 18.002 20.625 1.00 73.19 173 TYR A N 1
ATOM 1378 C CA . TYR A 1 173 ? 0.437 19.342 20.259 1.00 73.19 173 TYR A CA 1
ATOM 1379 C C . TYR A 1 173 ? 1.906 19.633 20.606 1.00 73.19 173 TYR A C 1
ATOM 1381 O O . TYR A 1 173 ? 2.461 20.617 20.118 1.00 73.19 173 TYR A O 1
ATOM 1389 N N . ARG A 1 174 ? 2.551 18.825 21.459 1.00 67.25 174 ARG A N 1
ATOM 1390 C CA . ARG A 1 174 ? 3.944 19.051 21.911 1.00 67.25 174 ARG A CA 1
ATOM 1391 C C . ARG A 1 174 ? 4.980 18.157 21.228 1.00 67.25 174 ARG A C 1
ATOM 1393 O O . ARG A 1 174 ? 6.160 18.271 21.548 1.00 67.25 174 ARG A O 1
ATOM 1400 N N . SER A 1 175 ? 4.551 17.265 20.340 1.00 57.78 175 SER A N 1
ATOM 1401 C CA . SER A 1 175 ? 5.398 16.274 19.662 1.00 57.78 175 SER A CA 1
ATOM 1402 C C . SER A 1 175 ? 5.873 16.696 18.259 1.00 57.78 175 SER A C 1
ATOM 1404 O O . SER A 1 175 ? 6.472 15.878 17.564 1.00 57.78 175 SER A O 1
ATOM 1406 N N . GLY A 1 176 ? 5.645 17.957 17.860 1.00 49.66 176 GLY A N 1
ATOM 1407 C CA . GLY A 1 176 ? 6.118 18.549 16.596 1.00 49.66 176 GLY A CA 1
ATOM 1408 C C . GLY A 1 176 ? 7.480 19.232 16.677 1.00 49.66 176 GLY A C 1
ATOM 1409 O O . GLY A 1 176 ? 7.795 19.812 17.743 1.00 49.66 176 GLY A O 1
#

pLDDT: mean 91.69, std 6.97, range [49.66, 98.0]

Foldseek 3Di:
DPDDDFDFDDAQDPDLLSLVVGPPGQAYHHEFEAFDWDAPPDPPDPVGIDTPLDACVPPPQSCRLCSQQVDSGDPVHAYEHQEYAYWPPRVRRLCGLQVNLQSCLQRVHPYYHYPDCDPDPDDPDQDDDGIGHCVNPCSNVVCCVVSVCCNVVSVDHYHPDDDDDDDDPVRSVPVD

Sequence (176 aa):
LNVQAPITGANALGGVSDASTQEGLDYVDDHSYWDHPWFPGNPWDPYNWLINNQPLLKDGYLSSITNICAGLQLSDKPYTVSEYNHAAPNRFRTEMVHALAAYSAFHGVDGIMWFDYNGGSQWDGNFLNGFFSIHRDNSIMALFPAFAYVFRNGLLAEDESPLELQYTEDWVYRSG

Secondary structure (DSSP, 8-state):
----------SS--SHHHHHTTTTSS-EEEEEEESPPB-SSSTT-SSS-B-----GGGSTT-HHHHHHHSS---TTS-EEEEEEEE-TT-TTTTHHHHHHHHHHHHTT--EE--S-S-SSS--S--S--SSS--TT-HHHHTTHHHHHHHHHTT-SPPPSS----PPPHHHHHH--

Radius of gyration: 17.74 Å; chains: 1; bounding box: 48×37×50 Å